Protein AF-A0A1Q7I6Y7-F1 (afdb_monomer)

pLDDT: mean 91.97, std 11.02, range [46.38, 98.81]

Radius of gyration: 12.52 Å; Cα contacts (8 Å, |Δi|>4): 391; chains: 1; bounding box: 31×30×32 Å

Nearest PDB structures (foldseek):
  4z05-assembly2_B  TM=3.644E-01  e=6.431E-02  Caldicellulosiruptor bescii DSM 6725
  4z06-assembly2_B  TM=3.159E-01  e=1.657E-01  Caldicellulosiruptor bescii DSM 6725
  3t9g-assembly1_A  TM=4.263E-01  e=1.624E+00  Caldicellulosiruptor bescii
  2xt4-assembly1_A  TM=4.752E-01  e=2.267E+00  Xanthomonas albilineans
  7vyv-assembly1_B  TM=2.924E-01  e=8.624E+00  Klebsiella phage GH-K3

Mean predicted aligned error: 3.81 Å

Foldseek 3Di:
DEDEEFEDAAAESDEEAEDEAEHYEYEQYCEDYEYNDPPDPRAHYEYEHYEAYAHQEDYAYDHHYEYYQYEHEAHQEDYHYEDPYEHENYEHYQHVHDYDYDDPPCVNYDYYNYHYDHD

Sequence (119 aa):
MKDSVLSDNSQWGVAVNSGVVTGNSFTRNGTGVMAGMYGYGGSGATIANNSFVQNNTGIQTQGTAAIRNNTIDGGNTGLWVSCPAHIVGNTVLRAGTPLMVQNNQVWDCTFEHNSIRQY

Solvent-accessible surface area (backbone atoms only — not comparable to full-atom values): 5510 Å² total; per-residue (Å²): 91,62,75,45,80,34,61,68,27,83,58,49,47,40,78,39,41,55,52,53,44,33,53,29,40,24,34,47,8,38,20,25,37,39,34,16,57,87,94,52,94,35,59,50,26,33,40,30,49,28,42,28,39,47,10,41,24,26,39,38,34,59,28,36,32,38,41,32,45,28,40,27,37,31,29,48,29,21,36,39,35,20,52,40,27,44,39,32,46,29,38,30,33,50,18,76,36,51,68,44,72,75,48,98,47,60,86,52,38,47,81,43,79,58,46,80,46,77,122

Secondary structure (DSSP, 8-state):
-BS-EEE--SSEEEEESSEEEES-EEES-SEEEEES-TT-----EEEES-EEES-SEEEEESS-EEEES-EEESSSEEEEEPSSEEEES-EEES-SEEEEE-SS-GGGEEEES-EEE--

Structure (mmCIF, N/CA/C/O backbone):
data_AF-A0A1Q7I6Y7-F1
#
_entry.id   AF-A0A1Q7I6Y7-F1
#
loop_
_atom_site.group_PDB
_atom_site.id
_atom_site.type_symbol
_atom_site.label_atom_id
_atom_site.label_alt_id
_atom_site.label_comp_id
_atom_site.label_asym_id
_atom_site.label_entity_id
_atom_site.label_seq_id
_atom_site.pdbx_PDB_ins_code
_atom_site.Cartn_x
_atom_site.Cartn_y
_atom_site.Cartn_z
_atom_site.occupancy
_atom_site.B_iso_or_equiv
_atom_site.auth_seq_id
_atom_site.auth_comp_id
_atom_site.auth_asym_id
_atom_site.auth_atom_id
_atom_site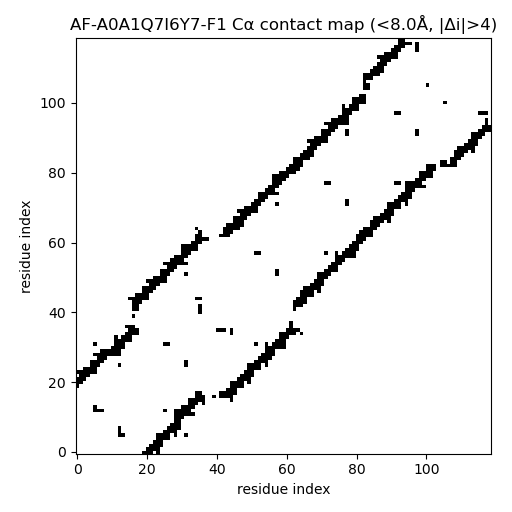.pdbx_PDB_model_num
ATOM 1 N N . MET A 1 1 ? 0.924 -13.537 1.407 1.00 89.81 1 MET A N 1
ATOM 2 C CA . MET A 1 1 ? 0.230 -13.391 2.702 1.00 89.81 1 MET A CA 1
ATOM 3 C C . MET A 1 1 ? -1.215 -13.011 2.440 1.00 89.81 1 MET A C 1
ATOM 5 O O . MET A 1 1 ? -1.447 -12.119 1.625 1.00 89.81 1 MET A O 1
ATOM 9 N N . LYS A 1 2 ? -2.167 -13.686 3.084 1.00 95.88 2 LYS A N 1
ATOM 10 C CA . LYS A 1 2 ? -3.583 -13.363 2.932 1.00 95.88 2 LYS A CA 1
ATOM 11 C C . LYS A 1 2 ? -4.405 -13.632 4.185 1.00 95.88 2 LYS A C 1
ATOM 13 O O . LYS A 1 2 ? -3.957 -14.394 5.041 1.00 95.88 2 LYS A O 1
ATOM 18 N N . ASP A 1 3 ? -5.585 -13.022 4.237 1.00 96.06 3 ASP A N 1
ATOM 19 C CA . ASP A 1 3 ? -6.654 -13.303 5.202 1.00 96.06 3 ASP A CA 1
ATOM 20 C C . ASP A 1 3 ? -6.205 -13.191 6.675 1.00 96.06 3 ASP A C 1
ATOM 22 O O . ASP A 1 3 ? -6.608 -13.976 7.529 1.00 96.06 3 ASP A O 1
ATOM 26 N N . SER A 1 4 ? -5.319 -12.233 6.972 1.00 97.81 4 SER A N 1
ATOM 27 C CA . SER A 1 4 ? -4.704 -12.045 8.294 1.00 97.81 4 SER A CA 1
ATOM 28 C C . SER A 1 4 ? -5.018 -10.676 8.906 1.00 97.81 4 SER A C 1
ATOM 30 O O . SER A 1 4 ? -5.302 -9.708 8.196 1.00 97.81 4 SE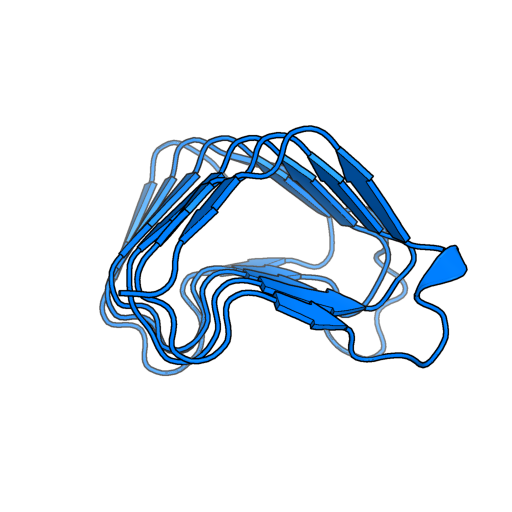R A O 1
ATOM 32 N N . VAL A 1 5 ? -4.915 -10.579 10.235 1.00 98.25 5 VAL A N 1
ATOM 33 C CA . VAL A 1 5 ? -5.031 -9.321 10.991 1.00 98.25 5 VAL A CA 1
ATOM 34 C C . VAL A 1 5 ? -3.700 -9.020 11.668 1.00 98.25 5 VAL A C 1
ATOM 36 O O . VAL A 1 5 ? -3.179 -9.860 12.397 1.00 98.25 5 VAL A O 1
ATOM 39 N N . LEU A 1 6 ? -3.153 -7.830 11.426 1.00 98.31 6 LEU A N 1
ATOM 40 C CA . LEU A 1 6 ? -1.884 -7.381 11.991 1.00 98.31 6 LEU A CA 1
ATOM 41 C C . LEU A 1 6 ? -2.084 -6.026 12.643 1.00 98.31 6 LEU A C 1
ATOM 43 O O . LEU A 1 6 ? -2.392 -5.040 11.964 1.00 98.31 6 LEU A O 1
ATOM 47 N N . SER A 1 7 ? -1.922 -5.972 13.960 1.00 98.31 7 SER A N 1
ATOM 48 C CA . SER A 1 7 ? -2.185 -4.756 14.712 1.00 98.31 7 SER A CA 1
ATOM 49 C C . SER A 1 7 ? -1.137 -4.449 15.763 1.00 98.31 7 SER A C 1
ATOM 51 O O . SER A 1 7 ? -0.456 -5.345 16.254 1.00 98.31 7 SER A O 1
ATOM 53 N N . ASP A 1 8 ? -1.046 -3.161 16.095 1.00 98.25 8 ASP A N 1
ATOM 54 C CA . ASP A 1 8 ? -0.284 -2.647 17.233 1.00 98.25 8 ASP A CA 1
ATOM 55 C C . ASP A 1 8 ? 1.223 -2.985 17.181 1.00 98.25 8 ASP A C 1
ATOM 57 O O . ASP A 1 8 ? 1.907 -3.031 18.203 1.00 98.25 8 ASP A O 1
ATOM 61 N N . ASN A 1 9 ? 1.769 -3.191 15.975 1.00 98.25 9 ASN A N 1
ATOM 62 C CA . ASN A 1 9 ? 3.203 -3.380 15.777 1.00 98.25 9 ASN A CA 1
ATOM 63 C C . ASN A 1 9 ? 3.918 -2.026 15.730 1.00 98.25 9 ASN A C 1
ATOM 65 O O . ASN A 1 9 ? 3.579 -1.154 14.925 1.00 98.25 9 ASN A O 1
ATOM 69 N N . SER A 1 10 ? 4.966 -1.871 16.541 1.00 97.06 10 SER A N 1
ATOM 70 C CA . SER A 1 10 ? 5.708 -0.609 16.675 1.00 97.06 10 SER A CA 1
ATOM 71 C C . SER A 1 10 ? 6.402 -0.158 15.387 1.00 97.06 10 SER A C 1
ATOM 73 O O . SER A 1 10 ? 6.566 1.041 15.171 1.00 97.06 10 SER A O 1
ATOM 75 N N . GLN A 1 11 ? 6.786 -1.099 14.521 1.00 96.12 11 GLN A N 1
ATOM 76 C CA . GLN A 1 11 ? 7.518 -0.816 13.288 1.00 96.12 11 GLN A CA 1
ATOM 77 C C . GLN A 1 11 ? 6.683 -1.125 12.045 1.00 96.12 11 GLN A C 1
ATOM 79 O O . GLN A 1 11 ? 6.222 -0.200 11.380 1.00 96.12 11 GLN A O 1
ATOM 84 N N . TRP A 1 12 ? 6.451 -2.401 11.733 1.00 96.00 12 TRP A N 1
ATOM 85 C CA . TRP A 1 12 ? 5.721 -2.827 10.536 1.00 96.00 12 TRP A CA 1
ATOM 86 C C . TRP A 1 12 ? 4.680 -3.890 10.886 1.00 96.00 12 TRP A C 1
ATOM 88 O O . TRP A 1 12 ? 4.958 -4.759 11.705 1.00 96.00 12 TRP A O 1
ATOM 98 N N . GLY A 1 13 ? 3.518 -3.859 10.232 1.00 97.38 13 GLY A N 1
ATOM 99 C CA . GLY A 1 13 ? 2.611 -5.004 10.208 1.00 97.38 13 GLY A CA 1
ATOM 100 C C . GLY A 1 13 ? 3.257 -6.142 9.423 1.00 97.38 13 GLY A C 1
ATOM 101 O O . GLY A 1 13 ? 3.457 -7.233 9.945 1.00 97.38 13 GLY A O 1
ATOM 102 N N . VAL A 1 14 ? 3.669 -5.869 8.183 1.00 95.69 14 VAL A N 1
ATOM 103 C CA . VAL A 1 14 ? 4.463 -6.812 7.387 1.00 95.69 14 VAL A CA 1
ATOM 104 C C . VAL A 1 14 ? 5.539 -6.099 6.572 1.00 95.69 14 VAL A C 1
ATOM 106 O O . VAL A 1 14 ? 5.312 -5.011 6.042 1.00 95.69 14 VAL A O 1
ATOM 109 N N . ALA A 1 15 ? 6.698 -6.742 6.442 1.00 93.69 15 ALA A N 1
ATOM 110 C CA . ALA A 1 15 ? 7.756 -6.354 5.518 1.00 93.69 15 ALA A CA 1
ATOM 111 C C . ALA A 1 15 ? 7.942 -7.445 4.456 1.00 93.69 15 ALA A C 1
ATOM 113 O O . ALA A 1 15 ? 8.081 -8.622 4.791 1.00 93.69 15 ALA A O 1
ATOM 114 N N . VAL A 1 16 ? 7.921 -7.065 3.178 1.00 91.00 16 VAL A N 1
ATOM 115 C CA . VAL A 1 16 ? 8.046 -7.990 2.043 1.00 91.00 16 VAL A CA 1
ATOM 116 C C . VAL A 1 16 ? 9.017 -7.451 0.995 1.00 91.00 16 VAL A C 1
ATOM 118 O O . VAL A 1 16 ? 9.013 -6.267 0.679 1.00 91.00 16 VAL A O 1
ATOM 121 N N . ASN A 1 17 ? 9.826 -8.327 0.399 1.00 88.00 17 ASN A N 1
ATOM 122 C CA . ASN A 1 17 ? 10.662 -7.960 -0.753 1.00 88.00 17 ASN A CA 1
ATOM 123 C C . ASN A 1 17 ? 9.964 -8.259 -2.087 1.00 88.00 17 ASN A C 1
ATOM 125 O O . ASN A 1 17 ? 10.167 -7.554 -3.068 1.00 88.00 17 ASN A O 1
ATOM 129 N N . SER A 1 18 ? 9.116 -9.286 -2.131 1.00 88.75 18 SER A N 1
ATOM 130 C CA . SER A 1 18 ? 8.327 -9.663 -3.306 1.00 88.75 18 SER A CA 1
ATOM 131 C C . SER A 1 18 ? 7.103 -10.488 -2.892 1.00 88.75 18 SER A C 1
ATOM 133 O O . SER A 1 18 ? 6.946 -10.855 -1.724 1.00 88.75 18 SER A O 1
ATOM 135 N N . GLY A 1 19 ? 6.223 -10.777 -3.853 1.00 90.81 19 GLY A N 1
ATOM 136 C CA . GLY A 1 19 ? 5.036 -11.608 -3.648 1.00 90.81 19 GLY A CA 1
ATOM 137 C C . GLY A 1 19 ? 3.754 -10.806 -3.431 1.00 90.81 19 GLY A C 1
ATOM 138 O O . GLY A 1 19 ? 3.701 -9.606 -3.686 1.00 90.81 19 GLY A O 1
ATOM 139 N N . VAL A 1 20 ? 2.692 -11.494 -3.002 1.00 95.81 20 VAL A N 1
ATOM 140 C CA . VAL A 1 20 ? 1.340 -10.924 -2.898 1.00 95.81 20 VAL A CA 1
ATOM 141 C C . VAL A 1 20 ? 0.916 -10.780 -1.436 1.00 95.81 20 VAL A C 1
ATOM 143 O O . VAL A 1 20 ? 0.946 -11.754 -0.677 1.00 95.81 20 VAL A O 1
ATOM 146 N N . VAL A 1 21 ? 0.477 -9.580 -1.056 1.00 97.69 21 VAL A N 1
ATOM 147 C CA . VAL A 1 21 ? -0.179 -9.257 0.219 1.00 97.69 21 VAL A CA 1
ATOM 148 C C . VAL A 1 21 ? -1.616 -8.850 -0.093 1.00 97.69 21 VAL A C 1
AT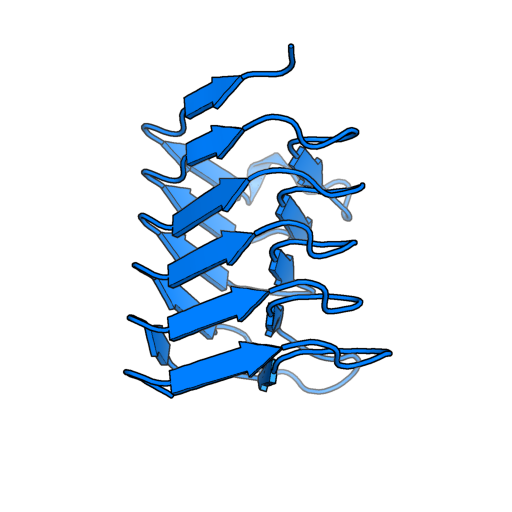OM 150 O O . VAL A 1 21 ? -1.838 -7.789 -0.677 1.00 97.69 21 VAL A O 1
ATOM 153 N N . THR A 1 22 ? -2.593 -9.701 0.238 1.00 98.56 22 THR A N 1
ATOM 154 C CA . THR A 1 22 ? -3.997 -9.460 -0.138 1.00 98.56 22 THR A CA 1
ATOM 155 C C . THR A 1 22 ? -5.021 -9.900 0.891 1.00 98.56 22 THR A C 1
ATOM 157 O O . THR A 1 22 ? -4.828 -10.924 1.529 1.00 98.56 22 THR A O 1
ATOM 160 N N . GLY A 1 23 ? -6.136 -9.177 1.018 1.00 98.25 23 GLY A N 1
ATOM 161 C CA . GLY A 1 23 ? -7.236 -9.570 1.907 1.00 98.25 23 GLY A CA 1
ATOM 162 C C . GLY A 1 23 ? -6.904 -9.473 3.399 1.00 98.25 23 GLY A C 1
ATOM 163 O O . GLY A 1 23 ? -7.494 -10.187 4.199 1.00 98.25 23 GLY A O 1
ATOM 164 N N . ASN A 1 24 ? -5.931 -8.644 3.786 1.00 98.69 24 ASN A N 1
ATOM 165 C CA . ASN A 1 24 ? -5.524 -8.483 5.184 1.00 98.69 24 ASN A CA 1
ATOM 166 C C . ASN A 1 24 ? -6.084 -7.190 5.791 1.00 98.69 24 ASN A C 1
ATOM 168 O O . ASN A 1 24 ? -6.413 -6.237 5.078 1.00 98.69 24 ASN A O 1
ATOM 172 N N . SER A 1 25 ? -6.118 -7.145 7.123 1.00 98.69 25 SER A N 1
ATOM 173 C CA . SER A 1 25 ? -6.416 -5.945 7.905 1.00 98.69 25 SER A CA 1
ATOM 174 C C . SER A 1 25 ? -5.188 -5.510 8.701 1.00 98.69 25 SER A C 1
ATOM 176 O O . SER A 1 25 ? -4.663 -6.276 9.508 1.00 98.69 25 SER A O 1
ATOM 178 N N . PHE A 1 26 ? -4.755 -4.266 8.509 1.00 98.75 26 PHE A N 1
ATOM 179 C CA . PHE A 1 26 ? -3.637 -3.649 9.218 1.00 98.75 26 PHE A CA 1
ATOM 180 C C . PHE A 1 26 ? -4.145 -2.506 10.093 1.00 98.75 26 PHE A C 1
ATOM 182 O O . PHE A 1 26 ? -4.732 -1.552 9.575 1.00 98.75 26 PHE A O 1
ATOM 189 N N . THR A 1 27 ? -3.905 -2.546 11.403 1.00 98.62 27 THR A N 1
ATOM 190 C CA . THR A 1 27 ? -4.462 -1.546 12.329 1.00 98.62 27 THR A CA 1
ATOM 191 C C . THR A 1 27 ? -3.436 -1.032 13.333 1.00 98.62 27 THR A C 1
ATOM 193 O O . THR A 1 27 ? -2.835 -1.822 14.048 1.00 98.62 27 THR A O 1
ATOM 196 N N . ARG A 1 28 ? -3.261 0.292 13.440 1.00 98.44 28 ARG A N 1
ATOM 197 C CA . ARG A 1 28 ? -2.360 0.926 14.431 1.00 98.44 28 ARG A CA 1
ATOM 198 C C . ARG A 1 28 ? -0.910 0.414 14.412 1.00 98.44 28 ARG A C 1
ATOM 200 O O . ARG A 1 28 ? -0.255 0.354 15.447 1.00 98.44 28 ARG A O 1
ATOM 207 N N . ASN A 1 29 ? -0.389 0.053 13.241 1.00 98.62 29 ASN A N 1
ATOM 208 C CA . ASN A 1 29 ? 1.031 -0.264 13.087 1.00 98.62 29 ASN A CA 1
ATOM 209 C C . ASN A 1 29 ? 1.842 0.993 12.733 1.00 98.62 29 ASN A C 1
ATOM 211 O O . ASN A 1 29 ? 1.294 1.960 12.195 1.00 98.62 29 ASN A O 1
ATOM 215 N N . GLY A 1 30 ? 3.161 0.960 12.943 1.00 98.44 30 GLY A N 1
ATOM 216 C CA . GLY A 1 30 ? 4.067 1.997 12.433 1.00 98.44 30 GLY A CA 1
ATOM 217 C C . GLY A 1 30 ? 3.962 2.154 10.907 1.00 98.44 30 GLY A C 1
ATOM 218 O O . GLY A 1 30 ? 3.732 3.245 10.393 1.00 98.44 30 GLY A O 1
ATOM 219 N N . THR A 1 31 ? 4.042 1.051 10.166 1.00 98.00 31 THR A N 1
ATOM 220 C CA . THR A 1 31 ? 3.651 0.953 8.751 1.00 98.00 31 THR A CA 1
ATOM 221 C C . THR A 1 31 ? 2.807 -0.296 8.558 1.00 98.00 31 THR A C 1
ATOM 223 O O . THR A 1 31 ? 3.174 -1.348 9.071 1.00 98.00 31 THR A O 1
ATOM 226 N N . GLY A 1 32 ? 1.701 -0.228 7.818 1.00 98.06 32 GLY A N 1
ATOM 227 C CA . GLY A 1 32 ? 0.907 -1.420 7.515 1.00 98.06 32 GLY A CA 1
ATOM 228 C C . GLY A 1 32 ? 1.711 -2.432 6.698 1.00 98.06 32 GLY A C 1
ATOM 229 O O . GLY A 1 32 ? 2.009 -3.527 7.175 1.00 98.06 32 GLY A O 1
ATOM 230 N N . VAL A 1 33 ? 2.121 -2.030 5.493 1.00 97.19 33 VAL A N 1
ATOM 231 C CA . VAL A 1 33 ? 2.987 -2.830 4.613 1.00 97.19 33 VAL A CA 1
ATOM 232 C C . VAL A 1 33 ? 4.224 -2.031 4.221 1.00 97.19 33 VAL A C 1
ATOM 234 O O . VAL A 1 33 ? 4.100 -0.955 3.641 1.00 97.19 33 VAL A O 1
ATOM 237 N N . MET A 1 34 ? 5.404 -2.592 4.478 1.00 94.44 34 MET A N 1
ATOM 238 C CA . MET A 1 34 ? 6.683 -2.130 3.939 1.00 94.44 34 MET A CA 1
ATOM 239 C C . MET A 1 34 ? 7.127 -3.060 2.800 1.00 94.44 34 MET A C 1
ATOM 241 O O . MET A 1 34 ? 7.286 -4.262 3.012 1.00 94.44 34 MET A O 1
ATOM 245 N N . ALA A 1 35 ? 7.333 -2.523 1.598 1.00 91.88 35 ALA A N 1
ATOM 246 C CA . ALA A 1 35 ? 7.721 -3.286 0.411 1.00 91.88 35 ALA A CA 1
ATOM 247 C C . ALA A 1 35 ? 9.074 -2.835 -0.168 1.00 91.88 35 ALA A C 1
ATOM 249 O O . ALA A 1 35 ? 9.306 -1.640 -0.340 1.00 91.88 35 ALA A O 1
ATOM 250 N N . GLY A 1 36 ? 9.931 -3.792 -0.539 1.00 80.56 36 GLY A N 1
ATOM 251 C CA . GLY A 1 36 ? 11.197 -3.539 -1.244 1.00 80.56 36 GLY A CA 1
ATOM 252 C C . GLY A 1 36 ? 12.319 -3.029 -0.336 1.00 80.56 36 GLY A C 1
ATOM 253 O O . GLY A 1 36 ? 12.884 -1.974 -0.588 1.00 80.56 36 GLY A O 1
ATOM 254 N N . MET A 1 37 ? 12.622 -3.747 0.748 1.00 69.19 37 MET A N 1
ATOM 255 C CA . MET A 1 37 ? 13.572 -3.290 1.768 1.00 69.19 37 MET A CA 1
ATOM 256 C C . MET A 1 37 ? 15.000 -3.118 1.206 1.00 69.19 37 MET A C 1
ATOM 258 O O . MET A 1 37 ? 15.503 -3.994 0.500 1.00 69.19 37 MET A O 1
ATOM 262 N N . TYR A 1 38 ? 15.643 -1.995 1.560 1.00 57.72 38 TYR A N 1
ATOM 263 C CA . TYR A 1 38 ? 17.004 -1.574 1.188 1.00 57.72 38 TYR A CA 1
ATOM 264 C C . TYR A 1 38 ? 17.986 -2.709 0.835 1.00 57.72 38 TYR A C 1
ATOM 266 O O . TYR A 1 38 ? 18.279 -3.578 1.655 1.00 57.72 38 TYR A O 1
ATOM 274 N N . GLY A 1 39 ? 18.571 -2.637 -0.366 1.00 51.09 39 GLY A N 1
ATOM 275 C CA . GLY A 1 39 ? 19.733 -3.443 -0.771 1.00 51.09 39 GLY A CA 1
ATOM 276 C C . GLY A 1 39 ? 19.423 -4.823 -1.352 1.00 51.09 39 GLY A C 1
ATOM 277 O O . GLY A 1 39 ? 20.310 -5.444 -1.933 1.00 51.09 39 GLY A O 1
ATOM 278 N N . TYR A 1 40 ? 18.177 -5.288 -1.274 1.00 46.38 40 TYR A N 1
ATOM 279 C CA . TYR A 1 40 ? 17.753 -6.519 -1.929 1.00 46.38 40 TYR A CA 1
ATOM 280 C C . TYR A 1 40 ? 17.017 -6.155 -3.215 1.00 46.38 40 TYR A C 1
ATOM 282 O O . TYR A 1 40 ? 15.998 -5.475 -3.170 1.00 46.38 40 TYR A O 1
ATOM 290 N N . GLY A 1 41 ? 17.529 -6.600 -4.367 1.00 46.66 41 GLY A N 1
ATOM 291 C CA . GLY A 1 41 ? 16.962 -6.374 -5.707 1.00 46.66 41 GLY A CA 1
ATOM 292 C C . GLY A 1 41 ? 15.597 -7.036 -5.957 1.00 46.66 41 GLY A C 1
ATOM 293 O O . GLY A 1 41 ? 15.335 -7.515 -7.055 1.00 46.66 41 GLY A O 1
ATOM 294 N N . GLY A 1 42 ? 14.742 -7.114 -4.937 1.00 49.44 42 GLY A N 1
ATOM 295 C CA . GLY A 1 42 ? 13.370 -7.583 -5.022 1.00 49.44 42 GLY A CA 1
ATOM 296 C C . GLY A 1 42 ? 12.459 -6.440 -5.439 1.00 49.44 42 GLY A C 1
ATOM 297 O O . GLY A 1 42 ? 12.063 -5.616 -4.620 1.00 49.44 42 GLY A O 1
ATOM 298 N N . SER A 1 43 ? 12.141 -6.395 -6.728 1.00 59.72 43 SER A N 1
ATOM 299 C CA . SER A 1 43 ? 11.108 -5.533 -7.288 1.00 59.72 43 SER A CA 1
ATOM 300 C C . SER A 1 43 ? 9.908 -6.419 -7.657 1.00 59.72 43 SER A C 1
ATOM 302 O O . SER A 1 43 ? 10.084 -7.500 -8.219 1.00 59.72 43 SER A O 1
ATOM 304 N N . GLY A 1 44 ? 8.687 -6.029 -7.273 1.00 78.50 44 GLY A N 1
ATOM 305 C CA . GLY A 1 44 ? 7.461 -6.725 -7.695 1.00 78.50 44 GLY A CA 1
ATOM 306 C C . GLY A 1 44 ? 6.488 -7.149 -6.592 1.00 78.50 44 GLY A C 1
ATOM 307 O O . GLY A 1 44 ? 5.726 -8.097 -6.792 1.00 78.50 44 GLY A O 1
ATOM 308 N N . ALA A 1 45 ? 6.473 -6.489 -5.431 1.00 91.62 45 ALA A N 1
ATOM 309 C CA . ALA A 1 45 ? 5.413 -6.737 -4.453 1.00 91.62 45 ALA A CA 1
ATOM 310 C C . ALA A 1 45 ? 4.049 -6.283 -5.009 1.00 91.62 45 ALA A C 1
ATOM 312 O O . ALA A 1 45 ? 3.907 -5.172 -5.523 1.00 91.62 45 ALA A O 1
ATOM 313 N N . THR A 1 46 ? 3.035 -7.139 -4.886 1.00 96.38 46 THR A N 1
ATOM 314 C CA . THR A 1 46 ? 1.636 -6.798 -5.165 1.00 96.38 46 THR A CA 1
ATOM 315 C C . THR A 1 46 ? 0.884 -6.674 -3.851 1.00 96.38 46 THR A C 1
ATOM 317 O O . THR A 1 46 ? 0.765 -7.640 -3.100 1.00 96.38 46 THR A O 1
ATOM 320 N N . ILE A 1 47 ? 0.359 -5.487 -3.579 1.00 97.88 47 ILE A N 1
ATOM 321 C CA . ILE A 1 47 ? -0.365 -5.157 -2.354 1.00 97.88 47 ILE A CA 1
ATOM 322 C C . ILE A 1 47 ? -1.779 -4.809 -2.782 1.00 97.88 47 ILE A C 1
ATOM 324 O O . ILE A 1 47 ? -2.003 -3.742 -3.360 1.00 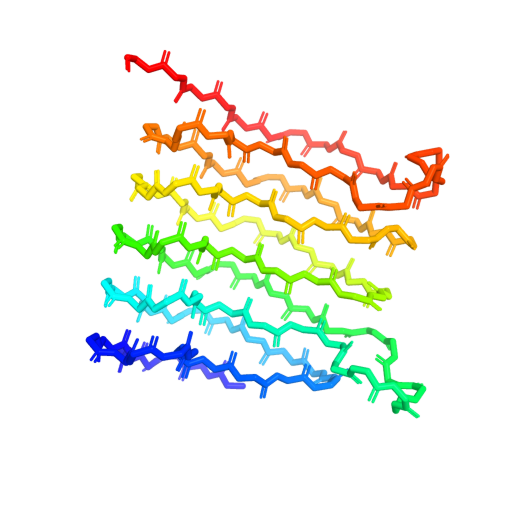97.88 47 ILE A O 1
ATOM 328 N N . ALA A 1 48 ? -2.718 -5.731 -2.574 1.00 98.44 48 ALA A N 1
ATOM 329 C CA . ALA A 1 48 ? -4.051 -5.602 -3.144 1.00 98.44 48 ALA A CA 1
ATOM 330 C C . ALA A 1 48 ? -5.189 -5.944 -2.186 1.00 98.44 48 ALA A C 1
ATOM 332 O O . ALA A 1 48 ? -5.071 -6.882 -1.416 1.00 98.44 48 ALA A O 1
ATOM 333 N N . ASN A 1 49 ? -6.322 -5.247 -2.274 1.00 98.69 49 ASN A N 1
ATOM 334 C CA . ASN A 1 49 ? -7.535 -5.588 -1.515 1.00 98.69 49 ASN A CA 1
ATOM 335 C C . ASN A 1 49 ? -7.301 -5.712 0.007 1.00 98.69 49 ASN A C 1
ATOM 337 O O . ASN A 1 49 ? -7.825 -6.627 0.642 1.00 98.69 49 ASN A O 1
ATOM 341 N N . ASN A 1 50 ? -6.463 -4.854 0.595 1.00 98.81 50 ASN A N 1
ATOM 342 C CA . ASN A 1 50 ? -6.254 -4.807 2.045 1.00 98.81 50 ASN A CA 1
ATOM 343 C C . ASN A 1 50 ? -6.935 -3.576 2.657 1.00 98.81 50 ASN A C 1
ATOM 345 O O . ASN A 1 50 ? -7.136 -2.559 1.986 1.00 98.81 50 ASN A O 1
ATOM 349 N N . SER A 1 51 ? -7.232 -3.667 3.952 1.00 98.69 51 SER A N 1
ATOM 350 C CA . SER A 1 51 ? -7.733 -2.559 4.767 1.00 98.69 51 SER A CA 1
ATOM 351 C C . SER A 1 51 ? -6.645 -2.063 5.718 1.00 98.69 51 SER A C 1
ATOM 353 O O . SER A 1 51 ? -6.009 -2.858 6.410 1.00 98.69 51 SER A O 1
ATOM 355 N N . PHE A 1 52 ? -6.431 -0.751 5.764 1.00 98.75 52 PHE A N 1
ATOM 356 C CA . PHE A 1 52 ? -5.459 -0.088 6.626 1.00 98.75 52 PHE A CA 1
ATOM 357 C C . PHE A 1 52 ? -6.170 0.971 7.459 1.00 98.75 52 PHE A C 1
ATOM 359 O O . PHE A 1 52 ? -6.705 1.925 6.905 1.00 98.75 52 PHE A O 1
ATOM 366 N N . VAL A 1 53 ? -6.139 0.840 8.784 1.00 98.50 53 VAL A N 1
ATOM 367 C CA . VAL A 1 53 ? -6.822 1.765 9.697 1.00 98.50 53 VAL A CA 1
ATOM 368 C C . VAL A 1 53 ? -5.847 2.290 10.743 1.00 98.50 53 VAL A C 1
ATOM 370 O O . VAL A 1 53 ? -5.260 1.516 11.498 1.00 98.50 53 VAL A O 1
ATOM 373 N N . GLN A 1 54 ? -5.675 3.611 10.804 1.00 97.62 54 GLN A N 1
ATOM 374 C CA . GLN A 1 54 ? -4.840 4.297 11.801 1.00 97.62 54 GLN A CA 1
ATOM 375 C C . GLN A 1 54 ? -3.385 3.793 11.885 1.00 97.62 54 GLN A C 1
ATOM 377 O O . GLN A 1 54 ? -2.749 3.912 12.929 1.00 97.62 54 GLN A O 1
ATOM 382 N N . ASN A 1 55 ? -2.836 3.223 10.810 1.00 98.56 55 ASN A N 1
ATOM 383 C CA . ASN A 1 55 ? -1.392 2.983 10.742 1.00 98.56 55 ASN A CA 1
ATOM 384 C C . ASN A 1 55 ? -0.688 4.331 10.575 1.00 98.56 55 ASN A C 1
ATOM 386 O O . ASN A 1 55 ? -1.214 5.192 9.875 1.00 98.56 55 ASN A O 1
ATOM 390 N N . ASN A 1 56 ? 0.489 4.532 11.169 1.00 98.25 56 ASN A N 1
ATOM 391 C CA . ASN A 1 56 ? 1.209 5.793 10.976 1.00 98.25 56 ASN A CA 1
ATOM 392 C C . ASN A 1 56 ? 1.551 6.004 9.487 1.00 98.25 56 ASN A C 1
ATOM 394 O O . ASN A 1 56 ? 1.284 7.081 8.956 1.00 98.25 56 ASN A O 1
ATOM 398 N N . THR A 1 57 ? 1.997 4.947 8.802 1.00 98.25 57 THR A N 1
ATOM 399 C CA . THR A 1 57 ? 2.015 4.860 7.335 1.00 98.25 57 THR A CA 1
ATOM 400 C C . THR A 1 57 ? 1.149 3.690 6.859 1.00 98.25 57 THR A C 1
ATOM 402 O O . THR A 1 57 ? 1.279 2.577 7.364 1.00 98.25 57 THR A O 1
ATOM 405 N N . GLY A 1 58 ? 0.263 3.889 5.882 1.00 98.19 58 GLY A N 1
ATOM 406 C CA . GLY A 1 58 ? -0.541 2.801 5.311 1.00 98.19 58 GLY A CA 1
ATOM 407 C C . GLY A 1 58 ? 0.329 1.798 4.551 1.00 98.19 58 GLY A C 1
ATOM 408 O O . GLY A 1 58 ? 0.555 0.674 5.007 1.00 98.19 58 GLY A O 1
ATOM 409 N N . ILE A 1 59 ? 0.849 2.233 3.404 1.00 97.75 59 ILE A N 1
ATOM 410 C CA . ILE A 1 59 ? 1.730 1.437 2.542 1.00 97.75 59 ILE A CA 1
ATOM 411 C C . ILE A 1 59 ? 2.990 2.239 2.244 1.00 97.75 59 ILE A C 1
ATOM 413 O O . ILE A 1 59 ? 2.898 3.386 1.810 1.00 97.75 59 ILE A O 1
ATOM 417 N N . GLN A 1 60 ? 4.152 1.614 2.422 1.00 95.56 60 GLN A N 1
ATOM 418 C CA . GLN A 1 60 ? 5.441 2.154 2.015 1.00 95.56 60 GLN A CA 1
ATOM 419 C C . GLN A 1 60 ? 6.122 1.224 1.007 1.00 95.56 60 GLN A C 1
ATOM 421 O O . GLN A 1 60 ? 6.201 0.019 1.245 1.00 95.56 60 GLN A O 1
ATOM 426 N N . THR A 1 61 ? 6.644 1.763 -0.096 1.00 92.25 61 THR A N 1
ATOM 427 C CA . THR A 1 61 ? 7.399 0.993 -1.098 1.00 92.25 61 THR A CA 1
ATOM 428 C C . THR A 1 61 ? 8.720 1.666 -1.464 1.00 92.25 61 THR A C 1
ATOM 430 O O . THR A 1 61 ? 8.789 2.883 -1.613 1.00 92.25 61 THR A O 1
ATOM 433 N N . GLN A 1 62 ? 9.769 0.864 -1.646 1.00 88.25 62 GLN A N 1
ATOM 434 C CA . GLN A 1 62 ? 11.126 1.300 -2.011 1.00 88.25 62 GLN A CA 1
ATOM 435 C C . GLN A 1 62 ? 11.638 0.646 -3.306 1.00 88.25 62 GLN A C 1
ATOM 437 O O . GLN A 1 62 ? 12.826 0.396 -3.487 1.00 88.25 62 GLN A O 1
ATOM 442 N N . GLY A 1 63 ? 10.729 0.371 -4.239 1.00 83.56 63 GLY A N 1
ATOM 443 C CA . GLY A 1 63 ? 11.035 -0.215 -5.540 1.00 83.56 63 GLY A CA 1
ATOM 444 C C . GLY A 1 63 ? 9.759 -0.559 -6.297 1.00 83.56 63 GLY A C 1
ATOM 445 O O . GLY A 1 63 ? 8.675 -0.106 -5.924 1.00 83.56 63 GLY A O 1
ATOM 446 N N . THR A 1 64 ? 9.880 -1.397 -7.333 1.00 88.25 64 THR A N 1
ATOM 447 C CA . THR A 1 64 ? 8.732 -1.774 -8.166 1.00 88.25 64 THR A CA 1
ATOM 448 C C . THR A 1 64 ? 7.606 -2.393 -7.349 1.00 88.25 64 THR A C 1
ATOM 450 O O . THR A 1 64 ? 7.805 -3.415 -6.688 1.00 88.25 64 THR A O 1
ATOM 453 N N . ALA A 1 65 ? 6.413 -1.807 -7.429 1.00 92.31 65 ALA A N 1
ATOM 454 C CA . ALA A 1 65 ? 5.241 -2.304 -6.719 1.00 92.31 65 ALA A CA 1
ATOM 455 C C . ALA A 1 65 ? 3.947 -2.132 -7.523 1.00 92.31 65 ALA A C 1
ATOM 457 O O . ALA A 1 65 ? 3.781 -1.175 -8.278 1.00 92.31 65 ALA A O 1
ATOM 458 N N . ALA A 1 66 ? 3.006 -3.050 -7.310 1.00 95.75 66 ALA A N 1
ATOM 459 C CA . ALA A 1 66 ? 1.623 -2.921 -7.754 1.00 95.75 66 ALA A CA 1
ATOM 460 C C . ALA A 1 66 ? 0.724 -2.736 -6.524 1.00 95.75 66 ALA A C 1
ATOM 462 O O . ALA A 1 66 ? 0.576 -3.652 -5.717 1.00 95.75 66 ALA A O 1
ATOM 463 N N . ILE A 1 67 ? 0.122 -1.558 -6.377 1.00 97.25 67 ILE A N 1
ATOM 464 C CA . ILE A 1 67 ? -0.707 -1.181 -5.228 1.00 97.25 67 ILE A CA 1
ATOM 465 C C . ILE A 1 67 ? -2.139 -1.003 -5.722 1.00 97.25 67 ILE A C 1
ATOM 467 O O . ILE A 1 67 ? -2.431 -0.051 -6.448 1.00 97.25 67 ILE A O 1
ATOM 471 N N . ARG A 1 68 ? -3.033 -1.941 -5.394 1.00 98.25 68 ARG A N 1
ATOM 472 C CA . ARG A 1 68 ? -4.334 -2.050 -6.074 1.00 98.25 68 ARG A CA 1
ATOM 473 C C . ARG A 1 68 ? -5.507 -2.213 -5.113 1.00 98.25 68 ARG A C 1
ATOM 475 O O . ARG A 1 68 ? -5.496 -3.120 -4.295 1.00 98.25 68 ARG A O 1
ATOM 482 N N . ASN A 1 69 ? -6.566 -1.424 -5.260 1.00 98.56 69 ASN A N 1
ATOM 483 C CA . ASN A 1 69 ? -7.834 -1.640 -4.542 1.00 98.56 69 ASN A CA 1
ATOM 484 C C . ASN A 1 69 ? -7.697 -1.737 -3.009 1.00 98.56 69 ASN A C 1
ATOM 486 O O . ASN A 1 69 ? -8.407 -2.508 -2.368 1.00 98.56 69 ASN A O 1
ATOM 490 N N . ASN A 1 70 ? -6.758 -1.010 -2.403 1.00 98.69 70 ASN A N 1
ATOM 491 C CA . ASN A 1 70 ? -6.644 -0.953 -0.948 1.00 98.69 70 ASN A CA 1
ATOM 492 C C . ASN A 1 70 ? -7.481 0.199 -0.390 1.00 98.69 70 ASN A C 1
ATOM 494 O O . ASN A 1 70 ? -7.627 1.243 -1.031 1.00 98.69 70 ASN A O 1
ATOM 498 N N . THR A 1 71 ? -7.972 0.035 0.833 1.00 98.62 71 THR A N 1
ATOM 499 C CA . THR A 1 71 ? -8.603 1.114 1.598 1.00 98.62 71 THR A CA 1
ATOM 500 C C . THR A 1 71 ? -7.671 1.529 2.724 1.00 98.62 71 THR A C 1
ATOM 502 O O . THR A 1 71 ? -7.293 0.699 3.544 1.00 98.62 71 THR A O 1
ATOM 505 N N . ILE A 1 72 ? -7.291 2.803 2.758 1.00 98.62 72 ILE A N 1
ATOM 506 C CA . ILE A 1 72 ? -6.398 3.383 3.758 1.00 98.62 72 ILE A CA 1
ATOM 507 C C . ILE A 1 72 ? -7.128 4.520 4.451 1.00 98.62 72 ILE A C 1
ATOM 509 O O . ILE A 1 72 ? -7.575 5.455 3.794 1.00 98.62 72 ILE A O 1
ATOM 513 N N . ASP A 1 73 ? -7.260 4.429 5.766 1.00 97.88 73 ASP A N 1
ATOM 514 C CA . ASP A 1 73 ? -8.078 5.334 6.557 1.00 97.88 73 ASP A CA 1
ATOM 515 C C . ASP A 1 73 ? -7.348 5.808 7.821 1.00 97.88 73 ASP A C 1
ATOM 517 O O . ASP A 1 73 ? -7.054 5.033 8.737 1.00 97.88 73 ASP A O 1
ATOM 521 N N . GLY A 1 74 ? -7.066 7.108 7.870 1.00 93.56 74 GLY A N 1
ATOM 522 C CA . GLY A 1 74 ? -6.309 7.752 8.936 1.00 93.56 74 GLY A CA 1
ATOM 523 C C . GLY A 1 74 ? -4.794 7.583 8.798 1.00 93.56 74 GLY A C 1
ATOM 524 O O . GLY A 1 74 ? -4.284 7.106 7.785 1.00 93.56 74 GLY A O 1
ATOM 525 N N . GLY A 1 75 ? -4.074 7.973 9.852 1.00 94.44 75 GLY A N 1
ATOM 526 C CA . GLY A 1 75 ? -2.612 7.916 9.893 1.00 94.44 75 GLY A CA 1
ATOM 527 C C . GLY A 1 75 ? -1.923 9.212 9.481 1.00 94.44 75 GLY A C 1
ATOM 528 O O . GLY A 1 75 ? -2.562 10.194 9.100 1.00 94.44 75 GLY A O 1
ATOM 529 N N . ASN A 1 76 ? -0.592 9.208 9.554 1.00 96.94 76 ASN A N 1
ATOM 530 C CA . ASN A 1 76 ? 0.215 10.329 9.090 1.00 96.94 76 ASN A CA 1
ATOM 531 C C . ASN A 1 76 ? 0.351 10.298 7.563 1.00 96.94 76 ASN A C 1
ATOM 533 O O . ASN A 1 76 ? 0.040 11.282 6.905 1.00 96.94 76 ASN A O 1
ATOM 537 N N . THR A 1 77 ? 0.762 9.168 6.978 1.00 97.56 77 THR A N 1
ATOM 538 C CA . THR A 1 77 ? 0.916 9.016 5.520 1.00 97.56 77 THR A CA 1
ATOM 539 C C . THR A 1 77 ? 0.085 7.855 4.980 1.00 97.56 77 THR A C 1
ATOM 541 O O . THR A 1 77 ? 0.176 6.735 5.472 1.00 97.56 77 THR A O 1
ATOM 544 N N . GLY A 1 78 ? -0.715 8.090 3.940 1.00 97.62 78 GLY A N 1
ATOM 545 C CA . GLY A 1 78 ? -1.502 7.032 3.305 1.00 97.62 78 GLY A CA 1
ATOM 546 C C . GLY A 1 78 ? -0.618 6.108 2.468 1.00 97.62 78 GLY A C 1
ATOM 547 O O . GLY A 1 78 ? -0.373 4.953 2.825 1.00 97.62 78 GLY A O 1
ATOM 548 N N . LEU A 1 79 ? -0.115 6.650 1.361 1.00 96.88 79 LEU A N 1
ATOM 549 C CA . LEU A 1 79 ? 0.780 5.982 0.422 1.00 96.88 79 LEU A CA 1
ATOM 550 C C . LEU A 1 79 ? 2.139 6.683 0.402 1.00 96.88 79 LEU A C 1
ATOM 552 O O . LEU A 1 79 ? 2.215 7.872 0.100 1.00 96.88 79 LEU A O 1
ATOM 556 N N . TRP A 1 80 ? 3.212 5.942 0.670 1.00 95.81 80 TRP A N 1
ATOM 557 C CA . TRP A 1 80 ? 4.586 6.426 0.575 1.00 95.81 80 TRP A CA 1
ATOM 558 C C . TRP A 1 80 ? 5.381 5.590 -0.430 1.00 95.81 80 TRP A C 1
ATOM 560 O O . TRP A 1 80 ? 5.825 4.491 -0.117 1.00 95.81 80 TRP A O 1
ATOM 570 N N . VAL A 1 81 ? 5.530 6.070 -1.662 1.00 93.12 81 VAL A N 1
ATOM 571 C CA . VAL A 1 81 ? 5.889 5.208 -2.798 1.00 93.12 81 VAL A CA 1
ATOM 572 C C . VAL A 1 81 ? 7.171 5.677 -3.482 1.00 93.12 81 VAL A C 1
ATOM 574 O O . VAL A 1 81 ? 7.315 6.852 -3.804 1.00 93.12 81 VAL A O 1
ATOM 577 N N . SER A 1 82 ? 8.084 4.752 -3.766 1.00 91.25 82 SER A N 1
ATOM 578 C CA . SER A 1 82 ? 9.133 4.926 -4.779 1.00 91.25 82 SER A CA 1
ATOM 579 C C . SER A 1 82 ? 8.683 4.365 -6.130 1.00 91.25 82 SER A C 1
ATOM 581 O O . SER A 1 82 ? 8.193 3.238 -6.195 1.00 91.25 82 SER A O 1
ATOM 583 N N . CYS A 1 83 ? 8.881 5.120 -7.211 1.00 89.62 83 CYS A N 1
ATOM 584 C CA . CYS A 1 83 ? 8.641 4.646 -8.575 1.00 89.62 83 CYS A CA 1
ATOM 585 C C . CYS A 1 83 ? 9.786 3.719 -9.053 1.00 89.62 83 CYS A C 1
ATOM 587 O O . CYS A 1 83 ? 10.912 3.864 -8.569 1.00 89.62 83 CYS A O 1
ATOM 589 N N . PRO A 1 84 ? 9.550 2.782 -9.992 1.00 90.50 84 PRO A N 1
ATOM 590 C CA . PRO A 1 84 ? 8.309 2.581 -10.743 1.00 90.50 84 PRO A CA 1
ATOM 591 C C . PRO A 1 84 ? 7.204 1.947 -9.896 1.00 90.50 84 PRO A C 1
ATOM 593 O O . PRO A 1 84 ? 7.459 1.013 -9.148 1.00 90.50 84 PRO A O 1
ATOM 596 N N . ALA A 1 85 ? 5.963 2.407 -10.013 1.00 92.12 85 ALA A N 1
ATOM 597 C CA . ALA A 1 85 ? 4.850 1.786 -9.295 1.00 92.12 85 ALA A CA 1
ATOM 598 C C . ALA A 1 85 ? 3.537 1.925 -10.058 1.00 92.12 85 ALA A C 1
ATOM 600 O O . ALA A 1 85 ? 3.272 2.952 -10.674 1.00 92.12 85 ALA A O 1
ATOM 601 N N . HIS A 1 86 ? 2.692 0.902 -9.974 1.00 95.44 86 HIS A N 1
ATOM 602 C CA . HIS A 1 86 ? 1.346 0.942 -10.531 1.00 95.44 86 HIS A CA 1
ATOM 603 C C . HIS A 1 86 ? 0.328 1.057 -9.398 1.00 95.44 86 HIS A C 1
ATOM 605 O O . HIS A 1 86 ? 0.121 0.102 -8.645 1.00 95.44 86 HIS A O 1
ATOM 611 N N . ILE A 1 87 ? -0.294 2.229 -9.274 1.00 96.62 87 ILE A N 1
ATOM 612 C CA . ILE A 1 87 ? -1.189 2.585 -8.173 1.00 96.62 87 ILE A CA 1
ATOM 613 C C . ILE A 1 87 ? -2.596 2.776 -8.733 1.00 96.62 87 ILE A C 1
ATOM 615 O O . ILE A 1 87 ? -2.892 3.788 -9.368 1.00 96.62 87 ILE A O 1
ATOM 619 N N . VAL A 1 88 ? -3.484 1.811 -8.492 1.00 98.06 88 VAL A N 1
ATOM 620 C CA . VAL A 1 88 ? -4.821 1.810 -9.104 1.00 98.06 88 VAL A CA 1
ATOM 621 C C . VAL A 1 88 ? -5.941 1.449 -8.135 1.00 98.06 88 VAL A C 1
ATOM 623 O O . VAL A 1 88 ? -5.826 0.501 -7.363 1.00 98.06 88 VAL A O 1
ATOM 626 N N . GLY A 1 89 ? -7.054 2.181 -8.190 1.00 98.06 89 GLY A N 1
ATOM 627 C CA . GLY A 1 89 ? -8.281 1.832 -7.465 1.00 98.06 89 GLY A CA 1
ATOM 628 C C . GLY A 1 89 ? -8.191 1.955 -5.941 1.00 98.06 89 GLY A C 1
ATOM 629 O O . GLY A 1 89 ? -9.059 1.450 -5.233 1.00 98.06 89 GLY A O 1
ATOM 630 N N . ASN A 1 90 ? -7.140 2.578 -5.400 1.00 98.44 90 ASN A N 1
ATOM 631 C CA . ASN A 1 90 ? -6.989 2.726 -3.957 1.00 98.44 90 ASN A CA 1
ATOM 632 C C . ASN A 1 90 ? -7.846 3.882 -3.442 1.00 98.44 90 ASN A C 1
ATOM 634 O O . ASN A 1 90 ? -8.009 4.911 -4.099 1.00 98.44 90 ASN A O 1
ATOM 638 N N . THR A 1 91 ? -8.358 3.725 -2.229 1.00 98.38 91 THR A N 1
ATOM 639 C CA . THR A 1 91 ? -9.098 4.763 -1.514 1.00 98.38 91 THR A CA 1
ATOM 640 C C . THR A 1 91 ? -8.285 5.197 -0.304 1.00 98.38 91 THR A C 1
ATOM 642 O O . THR A 1 91 ? -8.019 4.373 0.566 1.00 98.38 91 THR A O 1
ATOM 645 N N . VAL A 1 92 ? -7.897 6.472 -0.240 1.00 97.94 92 VAL A N 1
ATOM 646 C CA . VAL A 1 92 ? -7.177 7.065 0.896 1.00 97.94 92 VAL A CA 1
ATOM 647 C C . VAL A 1 92 ? -8.052 8.132 1.543 1.00 97.94 92 VAL A C 1
ATOM 649 O O . VAL A 1 92 ? -8.445 9.104 0.896 1.00 97.94 92 VAL A O 1
ATOM 652 N N . LEU A 1 93 ? -8.356 7.945 2.823 1.00 97.12 93 LEU A N 1
ATOM 653 C CA . LEU A 1 93 ? -9.226 8.796 3.626 1.00 97.12 93 LEU A CA 1
ATOM 654 C C . LEU A 1 93 ? -8.456 9.291 4.848 1.00 97.12 93 LEU A C 1
ATOM 656 O O . LEU A 1 93 ? -7.773 8.508 5.500 1.00 97.12 93 LEU A O 1
ATOM 660 N N . ARG A 1 94 ? -8.599 10.573 5.197 1.00 95.00 94 ARG A N 1
ATOM 661 C CA . ARG A 1 94 ? -8.181 11.128 6.506 1.00 95.00 94 ARG A CA 1
ATOM 662 C C . ARG A 1 94 ? -6.698 10.945 6.878 1.00 95.00 94 ARG A C 1
ATOM 664 O O . ARG A 1 94 ? -6.346 11.086 8.045 1.00 95.00 94 ARG A O 1
ATOM 671 N N . ALA A 1 95 ? -5.828 10.637 5.920 1.00 95.75 95 ALA A N 1
ATOM 672 C CA . ALA A 1 95 ? -4.386 10.640 6.138 1.00 95.75 95 ALA A CA 1
ATOM 673 C C . ALA A 1 95 ? -3.865 12.084 6.100 1.00 95.75 95 ALA A C 1
ATOM 675 O O . ALA A 1 95 ? -4.269 12.850 5.224 1.00 95.75 95 ALA A O 1
ATOM 676 N N . GLY A 1 96 ? -2.949 12.442 7.007 1.00 95.31 96 GLY A N 1
ATOM 677 C CA . GLY A 1 96 ? -2.337 13.778 7.023 1.00 95.31 96 GLY A CA 1
ATOM 678 C C . GLY A 1 96 ? -1.630 14.125 5.705 1.00 95.31 96 GLY A C 1
ATOM 679 O O . GLY A 1 96 ? -1.759 15.233 5.194 1.00 95.31 96 GLY A O 1
ATOM 680 N N . THR A 1 97 ? -0.939 13.143 5.124 1.00 96.69 97 THR A N 1
ATOM 681 C CA . THR A 1 97 ? -0.342 13.165 3.785 1.00 96.69 97 THR A CA 1
ATOM 682 C C . THR A 1 97 ? -0.877 11.973 2.988 1.00 96.69 97 THR A C 1
ATOM 684 O O . THR A 1 97 ? -0.408 10.847 3.171 1.00 96.69 97 THR A O 1
ATOM 687 N N . PRO A 1 98 ? -1.873 12.155 2.105 1.00 95.19 98 PRO A N 1
ATOM 688 C CA . PRO A 1 98 ? -2.486 11.019 1.419 1.00 95.19 98 PRO A CA 1
ATOM 689 C C . PRO A 1 98 ? -1.542 10.245 0.492 1.00 95.19 98 PRO A C 1
ATOM 691 O O . PRO A 1 98 ? -1.609 9.017 0.432 1.00 95.19 98 PRO A O 1
ATOM 694 N N . LEU A 1 99 ? -0.654 10.955 -0.206 1.00 94.62 99 LEU A N 1
ATOM 695 C CA . LEU A 1 99 ? 0.321 10.390 -1.132 1.00 94.62 99 LEU A CA 1
ATOM 696 C C . LEU A 1 99 ? 1.633 11.175 -1.049 1.00 94.62 99 LEU A C 1
ATOM 698 O O . LEU A 1 99 ? 1.634 12.398 -1.151 1.00 94.62 99 LEU A O 1
ATOM 702 N N . MET A 1 100 ? 2.743 10.454 -0.935 1.00 94.50 100 MET A N 1
ATOM 703 C CA . MET A 1 100 ? 4.101 10.973 -1.055 1.00 94.50 100 MET A CA 1
ATOM 704 C C . MET A 1 100 ? 4.901 10.080 -2.007 1.00 94.50 100 MET A C 1
ATOM 706 O O . MET A 1 100 ? 4.937 8.862 -1.830 1.00 94.50 100 MET A O 1
ATOM 710 N N . VAL A 1 101 ? 5.574 10.689 -2.985 1.00 91.69 101 VAL A N 1
ATOM 711 C CA . VAL A 1 101 ? 6.486 10.003 -3.913 1.00 91.69 101 VAL A CA 1
ATOM 712 C C . VAL A 1 101 ? 7.932 10.299 -3.497 1.00 91.69 101 VAL A C 1
ATOM 714 O O . VAL A 1 101 ? 8.286 11.458 -3.309 1.00 91.69 101 VAL A O 1
ATOM 717 N N . GLN A 1 102 ? 8.741 9.257 -3.276 1.00 84.44 102 GLN A N 1
ATOM 718 C CA . GLN A 1 102 ? 10.074 9.351 -2.649 1.00 84.44 102 GLN A CA 1
ATOM 719 C C . GLN A 1 102 ? 11.202 9.731 -3.602 1.00 84.44 102 GLN A C 1
ATOM 721 O O . GLN A 1 102 ? 12.142 10.413 -3.201 1.00 84.44 102 GLN A O 1
ATOM 726 N N . ASN A 1 103 ? 11.156 9.244 -4.837 1.00 78.88 103 ASN A N 1
ATOM 727 C CA . ASN A 1 103 ? 12.149 9.557 -5.851 1.00 78.88 103 ASN A CA 1
ATOM 728 C C . ASN A 1 103 ? 11.616 10.637 -6.791 1.00 78.88 103 ASN A C 1
ATOM 730 O O . ASN A 1 103 ? 10.418 10.743 -7.035 1.00 78.88 103 ASN A O 1
ATOM 734 N N . ASN A 1 104 ? 12.524 11.402 -7.397 1.00 77.06 104 ASN A N 1
ATOM 735 C CA . ASN A 1 104 ? 12.162 12.415 -8.392 1.00 77.06 104 ASN A CA 1
ATOM 736 C C . ASN A 1 104 ? 11.624 11.806 -9.705 1.00 77.06 104 ASN A C 1
ATOM 738 O O . ASN A 1 104 ? 11.460 12.533 -10.672 1.00 77.06 104 ASN A O 1
ATOM 742 N N . GLN A 1 105 ? 11.347 10.498 -9.754 1.00 81.38 105 GLN A N 1
ATOM 743 C CA . GLN A 1 105 ? 10.931 9.740 -10.937 1.00 81.38 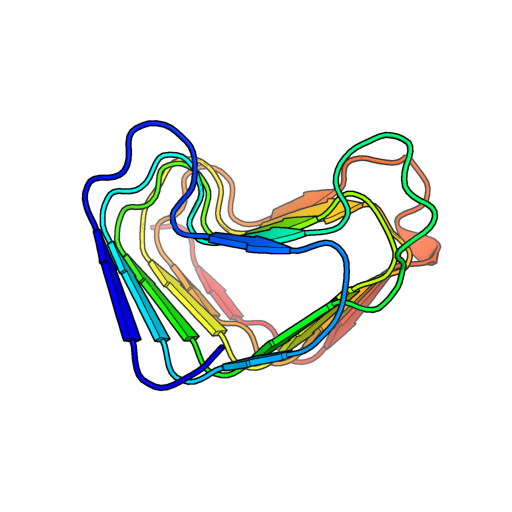105 GLN A CA 1
ATOM 744 C C . GLN A 1 105 ? 9.418 9.500 -10.965 1.00 81.38 105 GLN A C 1
ATOM 746 O O . GLN A 1 105 ? 8.955 8.409 -11.287 1.00 81.38 105 GLN A O 1
ATOM 751 N N . VAL A 1 106 ? 8.624 10.514 -10.618 1.00 84.88 106 VAL A N 1
ATOM 752 C CA . VAL A 1 106 ? 7.154 10.402 -10.587 1.00 84.88 106 VAL A CA 1
ATOM 753 C C . VAL A 1 106 ? 6.559 9.950 -11.929 1.00 84.88 106 VAL A C 1
ATOM 755 O O . VAL A 1 106 ? 5.517 9.304 -11.947 1.00 84.88 106 VAL A O 1
ATOM 758 N N . TRP A 1 107 ? 7.240 10.236 -13.043 1.00 87.31 107 TRP A N 1
ATOM 759 C CA . TRP A 1 107 ? 6.856 9.809 -14.392 1.00 87.31 107 TRP A CA 1
ATOM 760 C C . TRP A 1 107 ? 6.894 8.286 -14.597 1.00 87.31 107 TRP A C 1
ATOM 762 O O . TRP A 1 107 ? 6.243 7.792 -15.511 1.00 87.31 107 TRP A O 1
ATOM 772 N N . ASP A 1 108 ? 7.609 7.545 -13.745 1.00 89.75 108 ASP A N 1
ATOM 773 C CA . ASP A 1 108 ? 7.652 6.077 -13.764 1.00 89.75 108 ASP A CA 1
ATOM 774 C C . ASP A 1 108 ? 6.533 5.454 -12.901 1.00 89.75 108 ASP A C 1
ATOM 776 O O . ASP A 1 108 ? 6.419 4.229 -12.79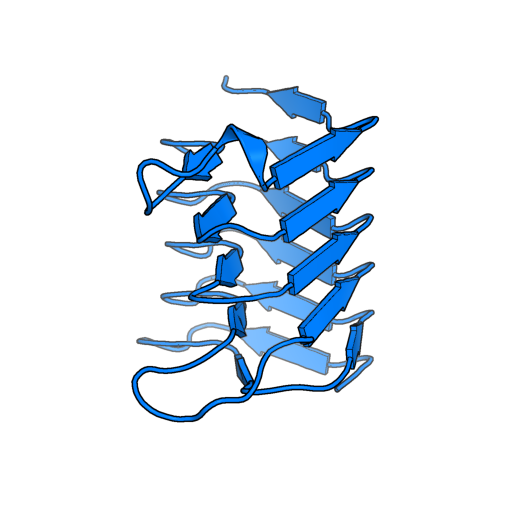6 1.00 89.75 108 ASP A O 1
ATOM 780 N N . CYS A 1 109 ?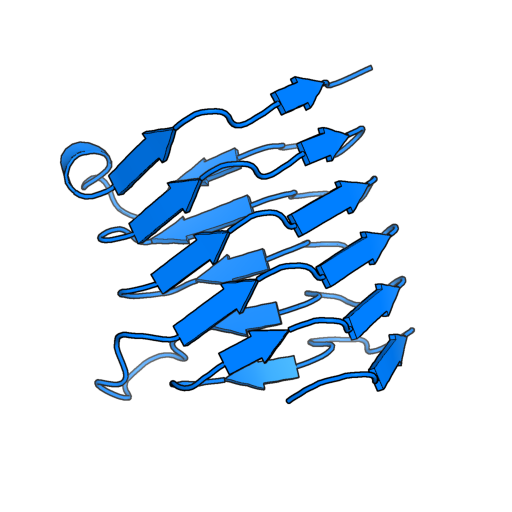 5.700 6.281 -12.261 1.00 91.69 109 CYS A N 1
ATOM 781 C CA . CYS A 1 109 ? 4.500 5.844 -11.562 1.00 91.69 109 CYS A CA 1
ATOM 782 C C . CYS A 1 109 ? 3.242 6.053 -12.415 1.00 91.69 109 CYS A C 1
ATOM 784 O O . CYS A 1 109 ? 3.050 7.106 -13.020 1.00 91.69 109 CYS A O 1
ATOM 786 N N . THR A 1 110 ? 2.329 5.081 -12.385 1.00 94.75 110 THR A N 1
ATOM 787 C CA . THR A 1 110 ? 0.980 5.231 -12.945 1.00 94.75 110 THR A CA 1
ATOM 788 C C . THR A 1 110 ? -0.057 5.357 -11.835 1.00 94.75 110 THR A C 1
ATOM 790 O O . THR A 1 110 ? 0.001 4.661 -10.817 1.00 94.75 110 THR A O 1
ATOM 793 N N . PHE A 1 111 ? -1.017 6.262 -12.039 1.00 93.88 111 PHE A N 1
ATOM 794 C CA . PHE A 1 111 ? -2.095 6.557 -11.099 1.00 93.88 111 PHE A CA 1
ATOM 795 C C . PHE A 1 111 ? -3.439 6.495 -11.817 1.00 93.88 111 PHE A C 1
ATOM 797 O O . PHE A 1 111 ? -3.729 7.329 -12.669 1.00 93.88 111 PHE A O 1
ATOM 804 N N . GLU A 1 112 ? -4.282 5.535 -11.445 1.00 96.38 112 GLU A N 1
ATOM 805 C CA . GLU A 1 112 ? -5.559 5.299 -12.125 1.00 96.38 112 GLU A CA 1
ATOM 806 C C . GLU A 1 112 ? -6.683 5.053 -11.118 1.00 96.38 112 GLU A C 1
ATOM 808 O O . GLU A 1 112 ? -6.549 4.247 -10.201 1.00 96.38 112 GLU A O 1
ATOM 813 N N . HIS A 1 113 ? -7.821 5.729 -11.277 1.00 95.94 113 HIS A N 1
ATOM 814 C CA . HIS A 1 113 ? -9.033 5.466 -10.484 1.00 95.94 113 HIS A CA 1
ATOM 815 C C . HIS A 1 113 ? -8.840 5.488 -8.951 1.00 95.94 113 HIS A C 1
ATOM 817 O O . HIS A 1 113 ? -9.570 4.817 -8.225 1.00 95.94 113 HIS A O 1
ATOM 823 N N . ASN A 1 114 ? -7.857 6.234 -8.437 1.00 95.69 1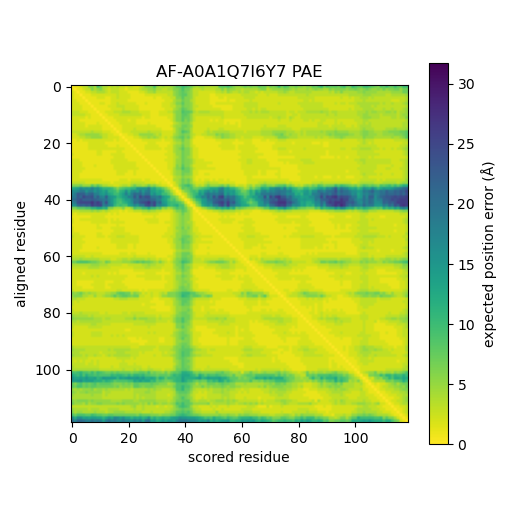14 ASN A N 1
ATOM 824 C CA . ASN A 1 114 ? -7.666 6.389 -6.995 1.00 95.69 114 ASN A CA 1
ATOM 825 C C . ASN A 1 114 ? -8.589 7.490 -6.456 1.00 95.69 114 ASN A C 1
ATOM 827 O O . ASN A 1 114 ? -8.763 8.529 -7.091 1.00 95.69 114 ASN A O 1
ATOM 831 N N . SER A 1 115 ? -9.140 7.287 -5.262 1.00 96.88 115 SER A N 1
ATOM 832 C CA . SER A 1 115 ? -9.935 8.289 -4.550 1.00 96.88 115 SER A CA 1
ATOM 833 C C . SER A 1 115 ? -9.169 8.774 -3.326 1.00 96.88 115 SER A C 1
ATOM 835 O O . SER A 1 115 ? -8.946 8.006 -2.394 1.00 96.88 115 SER A O 1
ATOM 837 N N . ILE A 1 116 ? -8.809 10.057 -3.299 1.00 94.06 116 ILE A N 1
ATOM 838 C CA . ILE A 1 116 ? -8.125 10.692 -2.168 1.00 94.06 116 ILE A CA 1
ATOM 839 C C . ILE A 1 116 ? -9.053 11.739 -1.554 1.00 94.06 116 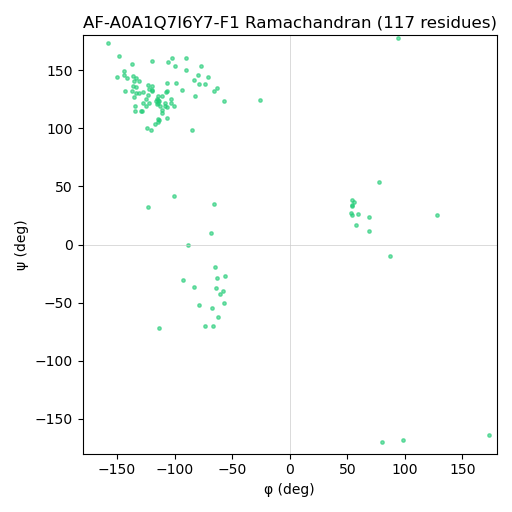ILE A C 1
ATOM 841 O O . ILE A 1 116 ? -9.517 12.637 -2.255 1.00 94.06 116 ILE A O 1
ATOM 845 N N . ARG A 1 117 ? -9.328 11.629 -0.248 1.00 90.44 117 ARG A N 1
ATOM 846 C CA . ARG A 1 117 ? -10.122 12.614 0.501 1.00 90.44 117 ARG A CA 1
ATOM 847 C C . ARG A 1 117 ? -9.457 12.964 1.828 1.00 90.44 117 ARG A C 1
ATOM 849 O O . ARG A 1 117 ? -9.291 12.106 2.697 1.00 90.44 117 ARG A O 1
ATOM 856 N N . GLN A 1 118 ? -9.124 14.238 1.978 1.00 76.50 118 GLN A N 1
ATOM 857 C CA . GLN A 1 118 ? -8.606 14.829 3.204 1.00 76.50 118 GLN A CA 1
ATOM 858 C C . GLN A 1 118 ? -9.723 15.710 3.779 1.00 76.50 118 GLN A C 1
ATOM 860 O O . GLN A 1 118 ? -10.224 16.584 3.073 1.00 76.50 118 GLN A O 1
ATOM 865 N N . TYR A 1 119 ? -10.174 15.398 4.995 1.00 71.12 119 TYR A N 1
ATOM 866 C CA . TYR A 1 119 ? -11.187 16.162 5.730 1.00 71.12 119 TYR A CA 1
ATOM 867 C C . TYR A 1 119 ? -10.526 16.844 6.920 1.00 71.12 119 TYR A C 1
ATOM 869 O O . TYR A 1 119 ? -9.602 16.212 7.484 1.00 71.12 119 TYR A O 1
#